Protein AF-A0A5M1DQB3-F1 (afdb_monomer)

Solvent-accessible surface area (backbone atoms only — not comparable to full-atom values): 9815 Å² total; per-residue (Å²): 104,71,68,53,46,26,62,77,70,74,43,54,64,56,58,51,11,58,75,68,77,44,53,49,69,62,54,69,62,46,84,48,80,84,68,47,51,71,69,57,46,54,52,51,51,50,50,51,51,50,51,52,51,50,50,51,53,47,53,51,52,53,50,50,55,55,47,52,75,66,69,59,77,73,70,78,85,78,35,64,77,49,44,59,50,48,52,35,42,49,48,52,51,48,50,30,61,77,70,68,53,48,49,60,60,47,20,55,69,65,71,42,96,61,31,64,68,51,51,31,28,75,67,74,71,41,81,80,50,70,71,54,51,54,47,52,24,65,68,71,56,36,32,61,64,19,54,74,71,67,54,84,51,59,50,73,86,76,72,76,90,79,86,90,78,135

Secondary structure (DSSP, 8-state):
-HHHHHHHTT--HHHHHHHTT--HHHHHT-SSTTSS-HHHHHHHHHHHHHHHHHHHHHHHHHHHHHHHHTT-SS-TTTSHHHHHHHHHHHHHHHHHHHTT--HHHHHHHTT-S-SHHHHHHHTTSSPPPHHHHHHHHHHHTB-HHHHHH--S-SB------SS---

Organism: Campylobacter upsaliensis (NCBI:txid28080)

Sequence (166 aa):
MFKEVCNTLGMSRAELAEKLGLSKTTVDSWSDNSRISKTAKVALELMLENHKLRSIIKNFQDGFASLNSYNLGENMMNNVYSKDHNDLINRINHIFNELKLSEITCARAMGESNYAKINQILNFKMYPDFDFLEKFALTFKINHHWLLTGEGSPFANNFIKSNFNS

Nearest PDB structures (foldseek):
  6hu8-assembly1_A  TM=8.321E-01  e=4.319E-01  Streptococcus vestibularis F0396
  5fd4-assembly2_B  TM=7.545E-01  e=4.099E-01  Streptococcus suis 05ZYH33
  5jub-assembly1_B  TM=8.200E-01  e=7.293E-01  Streptococcus thermophilus LMD-9
  6hua-assembly1_A  TM=7.796E-01  e=5.914E-01  Streptococcus vestibularis F0396
  6qer-assembly4_D  TM=8.098E-01  e=1.052E+00  Streptococcus thermophilus LMD-9

Mean predicted aligned error: 16.08 Å

pLDDT: mean 84.45, std 15.64, range [40.12, 96.88]

Radius of gyration: 30.62 Å; Cα contact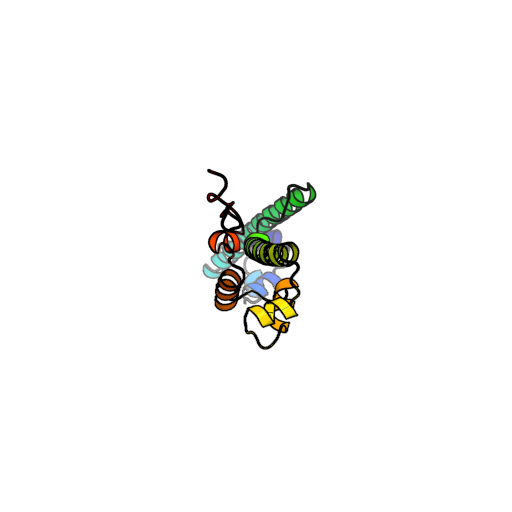s (8 Å, |Δi|>4): 110; chains: 1; bounding box: 80×36×78 Å

Structure (mmCIF, N/CA/C/O backbone):
data_AF-A0A5M1DQB3-F1
#
_entry.id   AF-A0A5M1DQB3-F1
#
loop_
_atom_site.group_PDB
_atom_site.id
_atom_site.type_symbol
_atom_site.label_atom_id
_atom_site.label_alt_id
_atom_site.label_comp_id
_atom_site.label_asym_id
_atom_site.label_entity_id
_atom_site.label_seq_id
_atom_site.pdbx_PDB_ins_code
_atom_site.Cartn_x
_atom_site.Cartn_y
_atom_site.Cartn_z
_atom_site.occupancy
_atom_site.B_iso_or_equiv
_atom_site.auth_seq_id
_atom_site.auth_comp_id
_atom_site.auth_asym_id
_atom_site.auth_atom_id
_atom_site.pdbx_PDB_model_num
ATOM 1 N N . MET A 1 1 ? 15.026 5.427 -35.998 1.00 87.56 1 MET A N 1
ATOM 2 C CA . MET A 1 1 ? 14.742 4.505 -34.884 1.00 87.56 1 MET A CA 1
ATOM 3 C C . MET A 1 1 ? 15.800 4.556 -33.783 1.00 87.56 1 MET A C 1
ATOM 5 O O . MET A 1 1 ? 15.517 5.147 -32.760 1.00 87.56 1 MET A O 1
ATOM 9 N N . PHE A 1 2 ? 17.036 4.061 -33.952 1.00 91.44 2 PHE A N 1
ATOM 10 C CA . PHE A 1 2 ? 18.017 4.130 -32.844 1.00 91.44 2 PHE A CA 1
ATOM 11 C C . PHE A 1 2 ? 18.358 5.579 -32.425 1.00 91.44 2 PHE A C 1
ATOM 13 O O . PHE A 1 2 ? 18.449 5.872 -31.241 1.00 91.44 2 PHE A O 1
ATOM 20 N N . LYS A 1 3 ? 18.469 6.508 -33.394 1.00 92.75 3 LYS A N 1
ATOM 21 C CA . LYS A 1 3 ? 18.657 7.949 -33.124 1.00 92.75 3 LYS A CA 1
ATOM 22 C C . LYS A 1 3 ? 17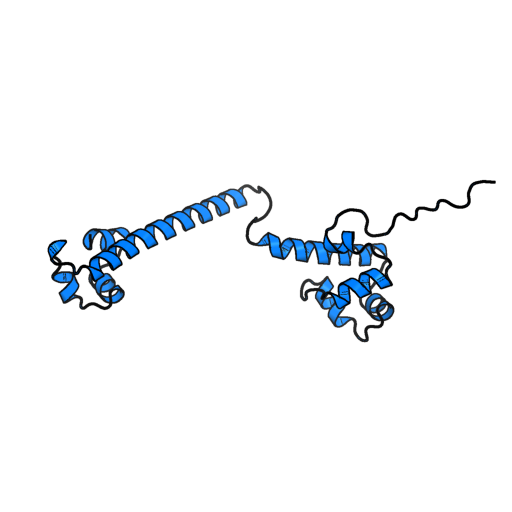.500 8.542 -32.320 1.00 92.75 3 LYS A C 1
ATOM 24 O O . LYS A 1 3 ? 17.719 9.368 -31.450 1.00 92.75 3 LYS A O 1
ATOM 29 N N . GLU A 1 4 ? 16.282 8.112 -32.633 1.00 94.50 4 GLU A N 1
ATOM 30 C CA . GLU A 1 4 ? 15.068 8.5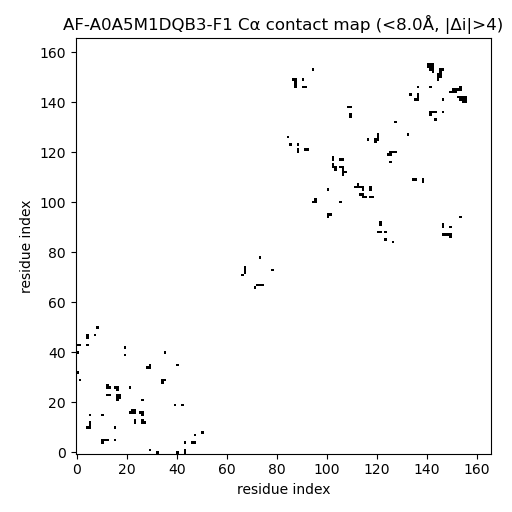46 -31.945 1.00 94.50 4 GLU A CA 1
ATOM 31 C C . GLU A 1 4 ? 15.076 8.053 -30.499 1.00 94.50 4 GLU A C 1
ATOM 33 O O . GLU A 1 4 ? 14.923 8.862 -29.601 1.00 94.50 4 GLU A O 1
ATOM 38 N N . VAL A 1 5 ? 15.404 6.778 -30.264 1.00 95.88 5 VAL A N 1
ATOM 39 C CA . VAL A 1 5 ? 15.573 6.217 -28.912 1.00 95.88 5 VAL A CA 1
ATOM 40 C C . VAL A 1 5 ? 16.630 6.984 -28.114 1.00 95.88 5 VAL A C 1
ATOM 42 O O . VAL A 1 5 ? 16.353 7.403 -26.993 1.00 95.88 5 VAL A O 1
ATOM 45 N N . CYS A 1 6 ? 17.813 7.225 -28.694 1.00 94.69 6 CYS A N 1
ATOM 46 C CA . CYS A 1 6 ? 18.864 8.019 -28.049 1.00 94.69 6 CYS A CA 1
ATOM 47 C C . CYS A 1 6 ? 18.377 9.425 -27.673 1.00 94.69 6 CYS A C 1
ATOM 49 O O . CYS A 1 6 ? 18.585 9.862 -26.545 1.00 94.69 6 CYS A O 1
ATOM 51 N N . ASN A 1 7 ? 17.695 10.113 -28.592 1.00 95.94 7 ASN A N 1
ATOM 52 C CA . ASN A 1 7 ? 17.195 11.466 -28.360 1.00 95.94 7 ASN A CA 1
ATOM 53 C C . ASN A 1 7 ? 16.075 11.494 -27.310 1.00 95.94 7 ASN A C 1
ATOM 55 O O . ASN A 1 7 ? 16.115 12.315 -26.400 1.00 95.94 7 ASN A O 1
ATOM 59 N N . THR A 1 8 ? 15.092 10.596 -27.415 1.00 95.69 8 THR A N 1
ATOM 60 C CA . THR A 1 8 ? 13.935 10.523 -26.511 1.00 95.69 8 THR A CA 1
ATOM 61 C C . THR A 1 8 ? 14.349 10.172 -25.090 1.00 95.69 8 THR A C 1
ATOM 63 O O . THR A 1 8 ? 13.802 10.731 -24.147 1.00 95.69 8 THR A O 1
ATOM 66 N N . LEU A 1 9 ? 15.311 9.263 -24.929 1.00 95.25 9 LEU A N 1
ATOM 67 C CA . LEU A 1 9 ? 15.778 8.831 -23.614 1.00 95.25 9 LEU A CA 1
ATOM 68 C C . LEU A 1 9 ? 16.965 9.649 -23.087 1.00 95.25 9 LEU A C 1
ATOM 70 O O . LEU A 1 9 ? 17.452 9.356 -21.998 1.00 95.25 9 LEU A O 1
ATOM 74 N N . GLY A 1 10 ? 17.457 10.630 -23.853 1.00 95.50 10 GLY A N 1
ATOM 75 C CA . GLY A 1 10 ? 18.608 11.452 -23.475 1.00 95.50 10 GLY A CA 1
ATOM 76 C C . GLY A 1 10 ? 19.900 10.655 -23.277 1.00 95.50 10 GLY A C 1
ATOM 77 O O . GLY A 1 10 ? 20.685 10.992 -22.397 1.00 95.50 10 GLY A O 1
ATOM 78 N N . MET A 1 11 ? 20.111 9.592 -24.061 1.00 95.25 11 MET A N 1
ATOM 79 C CA . MET A 1 11 ? 21.258 8.689 -23.918 1.00 95.25 11 MET A CA 1
ATOM 80 C C . MET A 1 11 ? 22.170 8.685 -25.143 1.00 95.25 11 MET A C 1
ATOM 82 O O . MET A 1 11 ? 21.743 8.842 -26.290 1.00 95.25 11 MET A O 1
ATOM 86 N N . SER A 1 12 ? 23.446 8.427 -24.901 1.00 95.69 12 SER A N 1
ATOM 87 C CA . SER A 1 12 ? 24.458 8.200 -25.921 1.00 95.69 12 SER A CA 1
ATOM 88 C C . SER A 1 12 ? 24.314 6.824 -26.584 1.00 95.69 12 SER A C 1
ATOM 90 O O . SER A 1 12 ? 23.650 5.908 -26.096 1.00 95.69 12 SER A O 1
ATOM 92 N N . ARG A 1 13 ? 25.004 6.637 -27.714 1.00 92.81 13 ARG A N 1
ATOM 93 C CA . ARG A 1 13 ? 25.069 5.333 -28.397 1.00 92.81 13 ARG A CA 1
ATOM 94 C C . ARG A 1 13 ? 25.796 4.263 -27.584 1.00 92.81 13 ARG A C 1
ATOM 96 O O . ARG A 1 13 ? 25.502 3.086 -27.751 1.00 92.81 13 ARG A O 1
ATOM 103 N N . ALA A 1 14 ? 26.750 4.667 -26.744 1.00 95.50 14 ALA A N 1
ATOM 104 C CA . ALA A 1 14 ? 27.479 3.744 -25.881 1.00 95.50 14 ALA A CA 1
ATOM 105 C C . ALA A 1 14 ? 26.550 3.174 -24.800 1.00 95.50 14 ALA A C 1
ATOM 107 O O . ALA A 1 14 ? 26.483 1.960 -24.641 1.00 95.50 14 ALA A O 1
ATOM 108 N N . GLU A 1 15 ? 25.756 4.033 -24.158 1.00 96.56 15 GLU A N 1
ATOM 109 C CA . GLU A 1 15 ? 24.748 3.623 -23.172 1.00 96.56 15 GLU A CA 1
ATOM 110 C C . GLU A 1 15 ? 23.642 2.773 -23.805 1.00 96.56 15 GLU A C 1
ATOM 112 O O . GLU A 1 15 ? 23.177 1.805 -23.206 1.00 96.56 15 GLU A O 1
ATOM 117 N N . LEU A 1 16 ? 23.239 3.091 -25.041 1.00 96.00 16 LEU A N 1
ATOM 118 C CA . LEU A 1 16 ? 22.294 2.258 -25.780 1.00 96.00 16 LEU A CA 1
ATOM 119 C C . LEU A 1 16 ? 22.865 0.858 -26.054 1.00 96.00 16 LEU A C 1
ATOM 121 O O . LEU A 1 16 ? 22.155 -0.133 -25.899 1.00 96.00 16 LEU A O 1
ATOM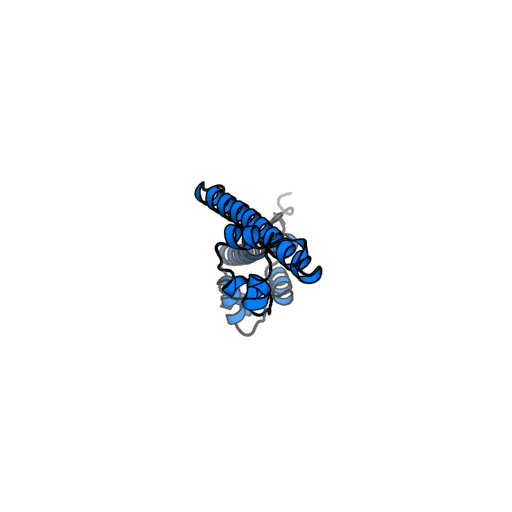 125 N N . ALA A 1 17 ? 24.138 0.770 -26.450 1.00 95.62 17 ALA A N 1
ATOM 126 C CA . ALA A 1 17 ? 24.810 -0.504 -26.691 1.00 95.62 17 ALA A CA 1
ATOM 127 C C . ALA A 1 17 ? 24.873 -1.349 -25.413 1.00 95.62 17 ALA A C 1
ATOM 129 O O . ALA A 1 17 ? 24.489 -2.516 -25.436 1.00 95.62 17 ALA A O 1
ATOM 130 N N . GLU A 1 18 ? 25.255 -0.734 -24.292 1.00 96.25 18 GLU A N 1
ATOM 131 C CA . GLU A 1 18 ? 25.284 -1.374 -22.977 1.00 96.25 18 GLU A CA 1
ATOM 132 C C . GLU A 1 18 ? 23.903 -1.917 -22.579 1.00 96.25 18 GLU A C 1
ATOM 134 O O . GLU A 1 18 ? 23.775 -3.093 -22.244 1.00 96.25 18 GLU A O 1
ATOM 139 N N . LYS A 1 19 ? 22.842 -1.108 -22.713 1.00 94.44 19 LYS A N 1
ATOM 140 C CA . LYS A 1 19 ? 21.462 -1.521 -22.395 1.00 94.44 19 LYS A CA 1
ATOM 141 C C . LYS A 1 19 ? 20.947 -2.667 -23.260 1.00 94.44 19 LYS A C 1
ATOM 143 O O . LYS A 1 19 ? 20.100 -3.432 -22.808 1.00 94.44 19 LYS A O 1
ATOM 148 N N . LEU A 1 20 ? 21.420 -2.766 -24.498 1.00 94.50 20 LEU A N 1
ATOM 149 C CA . LEU A 1 20 ? 21.050 -3.840 -25.418 1.00 94.50 20 LEU A CA 1
ATOM 150 C C . LEU A 1 20 ? 21.967 -5.067 -25.305 1.00 94.50 20 LEU A C 1
ATOM 152 O O . LEU A 1 20 ? 21.722 -6.055 -25.996 1.00 94.50 20 LEU A O 1
ATOM 156 N N . GLY A 1 21 ? 23.016 -5.022 -24.475 1.00 94.75 21 GLY A N 1
ATOM 157 C CA . GLY A 1 21 ? 24.020 -6.085 -24.393 1.00 94.75 21 GLY A CA 1
ATOM 158 C C . GLY A 1 21 ? 24.832 -6.241 -25.684 1.00 94.75 21 GLY A C 1
ATOM 159 O O . GLY A 1 21 ? 25.265 -7.341 -26.020 1.00 94.75 21 GLY A O 1
ATOM 160 N N . LEU A 1 22 ? 25.002 -5.155 -26.441 1.00 94.06 22 LEU A N 1
ATOM 161 C CA . LEU A 1 22 ? 25.712 -5.119 -27.718 1.00 94.06 22 LEU A CA 1
ATOM 162 C C . LEU A 1 22 ? 27.026 -4.347 -27.590 1.00 94.06 22 LEU A C 1
ATOM 164 O O . LEU A 1 22 ? 27.195 -3.489 -26.727 1.00 94.06 22 LEU A O 1
ATOM 168 N N . SER A 1 23 ? 27.961 -4.596 -28.508 1.00 95.00 23 SER A N 1
ATOM 169 C CA . SER A 1 23 ? 29.160 -3.763 -28.601 1.00 95.00 23 SER A CA 1
ATOM 170 C C . SER A 1 23 ? 28.822 -2.386 -29.176 1.00 95.00 23 SER A C 1
ATOM 172 O O . SER A 1 23 ? 27.990 -2.258 -30.080 1.00 95.00 23 SER A O 1
ATOM 174 N N . LYS A 1 24 ? 29.529 -1.345 -28.717 1.00 92.69 24 LYS A N 1
ATOM 175 C CA . LYS A 1 24 ? 29.399 0.017 -29.263 1.00 92.69 24 LYS A CA 1
ATOM 176 C C . LYS A 1 24 ? 29.581 0.041 -30.786 1.00 92.69 24 LYS A C 1
ATOM 178 O O . LYS A 1 24 ? 28.813 0.696 -31.480 1.00 92.69 24 LYS A O 1
ATOM 183 N N . THR A 1 25 ? 30.527 -0.739 -31.308 1.00 93.62 25 THR A N 1
ATOM 184 C CA . THR A 1 25 ? 30.775 -0.884 -32.751 1.00 93.62 25 THR A CA 1
ATOM 185 C C . THR A 1 25 ? 29.555 -1.414 -33.506 1.00 93.62 25 THR A C 1
ATOM 187 O O . THR A 1 25 ? 29.274 -0.959 -34.613 1.00 93.62 25 THR A O 1
ATOM 190 N N . THR A 1 26 ? 28.794 -2.338 -32.907 1.00 93.44 26 THR A N 1
ATOM 191 C CA . THR A 1 26 ? 27.555 -2.862 -33.504 1.00 93.44 26 THR A CA 1
ATOM 192 C C . THR A 1 26 ? 26.521 -1.752 -33.657 1.00 93.44 26 THR A C 1
ATOM 194 O O . THR A 1 26 ? 25.964 -1.584 -34.739 1.00 93.44 26 THR A O 1
ATOM 197 N N . VAL A 1 27 ? 26.311 -0.947 -32.614 1.00 92.94 27 VAL A N 1
ATOM 198 C CA . VAL A 1 27 ? 25.379 0.191 -32.659 1.00 92.94 27 VAL A CA 1
ATOM 199 C C . VAL A 1 27 ? 25.876 1.287 -33.607 1.00 92.94 27 VAL A C 1
ATOM 201 O O . VAL A 1 27 ? 25.084 1.862 -34.351 1.00 92.94 27 VAL A O 1
ATOM 204 N N . ASP A 1 28 ? 27.184 1.549 -33.651 1.00 92.00 28 ASP A N 1
ATOM 205 C CA . ASP A 1 28 ? 27.778 2.529 -34.568 1.00 92.00 28 ASP A CA 1
ATOM 206 C C . ASP A 1 28 ? 27.634 2.122 -36.045 1.00 92.00 28 ASP A C 1
ATOM 208 O O . ASP A 1 28 ? 27.540 2.992 -36.911 1.00 92.00 28 ASP A O 1
ATOM 212 N N . SER A 1 29 ? 27.536 0.819 -36.334 1.00 92.25 29 SER A N 1
ATOM 213 C CA . SER A 1 29 ? 27.296 0.300 -37.687 1.00 92.25 29 SER A CA 1
ATOM 214 C C . SER A 1 29 ? 25.865 0.519 -38.205 1.00 92.25 29 SER A C 1
ATOM 216 O O . SER A 1 29 ? 25.597 0.322 -39.395 1.00 92.25 29 SER A O 1
ATOM 218 N N . TRP A 1 30 ? 24.929 0.943 -37.347 1.00 94.06 30 TRP A N 1
ATOM 219 C CA . TRP A 1 30 ? 23.544 1.222 -37.727 1.00 94.06 30 TRP A CA 1
ATOM 220 C C . TRP A 1 30 ? 23.428 2.576 -38.437 1.00 94.06 30 TRP A C 1
ATOM 222 O O . TRP A 1 30 ? 22.979 3.570 -37.873 1.00 94.06 30 TRP A O 1
ATOM 232 N N . SER A 1 31 ? 23.822 2.631 -39.710 1.00 83.75 31 SER A N 1
ATOM 233 C CA . SER A 1 31 ? 23.623 3.819 -40.556 1.00 83.75 31 SER A CA 1
ATOM 234 C C . SER A 1 31 ? 22.147 4.107 -40.834 1.00 83.75 31 SER A C 1
ATOM 236 O O . SER A 1 31 ? 21.740 5.266 -40.931 1.00 83.75 31 SER A O 1
ATOM 238 N N . ASP A 1 32 ? 21.345 3.050 -40.938 1.00 85.75 32 ASP A N 1
ATOM 239 C CA . ASP A 1 32 ? 19.941 3.075 -41.328 1.00 85.75 32 ASP A CA 1
ATOM 240 C C . ASP A 1 32 ? 19.178 1.904 -40.685 1.00 85.75 32 ASP A C 1
ATOM 242 O O . ASP A 1 32 ? 19.763 0.970 -40.130 1.00 85.75 32 ASP A O 1
ATOM 246 N N . ASN A 1 33 ? 17.846 1.947 -40.762 1.00 84.94 33 ASN A N 1
ATOM 247 C CA . ASN A 1 33 ? 16.993 0.953 -40.116 1.00 84.94 33 ASN A CA 1
ATOM 248 C C . ASN A 1 33 ? 17.122 -0.462 -40.721 1.00 84.94 33 ASN A C 1
ATOM 250 O O . ASN A 1 33 ? 16.684 -1.413 -40.080 1.00 84.94 33 ASN A O 1
ATOM 254 N N . SER A 1 34 ? 17.667 -0.652 -41.927 1.00 88.56 34 SER A N 1
ATOM 255 C CA . SER A 1 34 ? 17.831 -1.988 -42.528 1.00 88.56 34 SER A CA 1
ATOM 256 C C . SER A 1 34 ? 18.965 -2.782 -41.874 1.00 88.56 34 SER A C 1
ATOM 258 O O . SER A 1 34 ? 18.882 -4.004 -41.781 1.00 88.56 34 SER A O 1
ATOM 260 N N . ARG A 1 35 ? 19.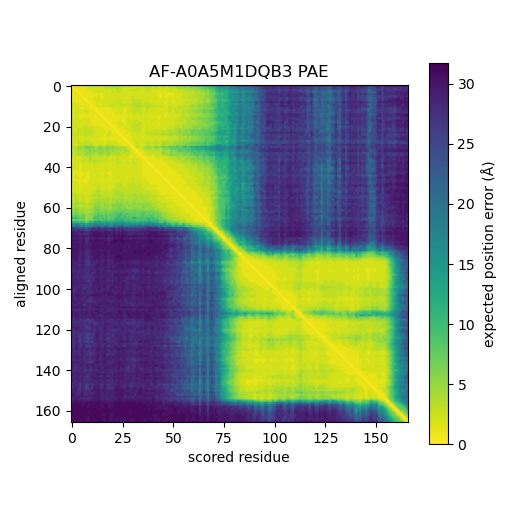970 -2.083 -41.330 1.00 90.56 35 ARG A N 1
ATOM 261 C CA . ARG A 1 35 ? 21.123 -2.674 -40.628 1.00 90.56 35 ARG A CA 1
ATOM 262 C C . ARG A 1 35 ? 20.848 -3.064 -39.178 1.00 90.56 35 ARG A C 1
ATOM 264 O O . ARG A 1 35 ? 21.679 -3.712 -38.548 1.00 90.56 35 ARG A O 1
ATOM 271 N N . ILE A 1 36 ? 19.694 -2.676 -38.644 1.00 93.31 36 ILE A N 1
ATOM 272 C CA . ILE A 1 36 ? 19.268 -3.045 -37.294 1.00 93.31 36 ILE A CA 1
ATOM 273 C C . ILE A 1 36 ? 18.621 -4.432 -37.360 1.00 93.31 36 ILE A C 1
ATOM 275 O O . ILE A 1 36 ? 17.679 -4.645 -38.131 1.00 93.31 36 ILE A O 1
ATOM 279 N N . SER A 1 37 ? 19.100 -5.374 -36.543 1.00 92.56 37 SER A N 1
ATOM 280 C CA . SER A 1 37 ? 18.512 -6.716 -36.467 1.00 92.56 37 SER A CA 1
ATOM 281 C C . SER A 1 37 ? 17.049 -6.651 -36.018 1.00 92.56 37 SER A C 1
ATOM 283 O O . SER A 1 37 ? 16.654 -5.748 -35.283 1.00 92.56 37 SER A O 1
ATOM 285 N N . LYS A 1 38 ? 16.225 -7.622 -36.431 1.00 93.38 38 LYS A N 1
ATOM 286 C CA . LYS A 1 38 ? 14.799 -7.658 -36.055 1.00 93.38 38 LYS A CA 1
ATOM 287 C C . LYS A 1 38 ? 14.603 -7.628 -34.534 1.00 93.38 38 LYS A C 1
ATOM 289 O O . LYS A 1 38 ? 13.777 -6.868 -34.048 1.00 93.38 38 LYS A O 1
ATOM 294 N N . THR A 1 39 ? 15.411 -8.380 -33.790 1.00 93.25 39 THR A N 1
ATOM 295 C CA . THR A 1 39 ? 15.366 -8.402 -32.320 1.00 93.25 39 THR A CA 1
ATOM 296 C C . THR A 1 39 ? 15.734 -7.051 -31.714 1.00 93.25 39 THR A C 1
ATOM 298 O O . THR A 1 39 ? 15.035 -6.567 -30.828 1.00 93.25 39 THR A O 1
ATOM 301 N N . ALA A 1 40 ? 16.788 -6.400 -32.222 1.00 94.56 40 ALA A N 1
ATOM 302 C CA . ALA A 1 40 ? 17.153 -5.062 -31.767 1.00 94.56 40 ALA A CA 1
ATOM 303 C C . ALA A 1 40 ? 16.063 -4.037 -32.106 1.00 94.56 40 ALA A C 1
ATOM 305 O O . ALA A 1 40 ? 15.845 -3.115 -31.328 1.00 94.56 40 ALA A O 1
ATOM 306 N N . LYS A 1 41 ? 15.331 -4.210 -33.218 1.00 95.06 41 LYS A N 1
ATOM 307 C CA . LYS A 1 41 ? 14.197 -3.337 -33.536 1.00 95.06 41 LYS A CA 1
ATOM 308 C C . LYS A 1 41 ? 13.095 -3.414 -32.489 1.00 95.06 41 LYS A C 1
ATOM 310 O O . LYS A 1 41 ? 12.730 -2.384 -31.937 1.00 95.06 41 LYS A O 1
ATOM 315 N N . VAL A 1 42 ? 12.660 -4.628 -32.161 1.00 96.31 42 VAL A N 1
ATOM 316 C CA . VAL A 1 42 ? 11.638 -4.859 -31.131 1.00 96.31 42 VAL A CA 1
ATOM 317 C C . VAL A 1 42 ? 12.084 -4.288 -29.783 1.00 96.31 42 VAL A C 1
ATOM 319 O O . VAL A 1 42 ? 11.313 -3.613 -29.111 1.00 96.31 42 VAL A O 1
ATOM 322 N N . ALA A 1 43 ? 13.347 -4.490 -29.396 1.00 96.38 43 ALA A N 1
ATOM 323 C CA . ALA A 1 43 ? 13.871 -3.941 -28.147 1.00 96.38 43 ALA A CA 1
ATOM 324 C C . ALA A 1 43 ? 13.840 -2.400 -28.117 1.00 96.38 43 ALA A C 1
ATOM 326 O O . ALA A 1 43 ? 13.444 -1.808 -27.117 1.00 96.38 43 ALA A O 1
ATOM 327 N N . LEU A 1 44 ? 14.225 -1.745 -29.215 1.00 96.38 44 LEU A N 1
ATOM 328 C CA . LEU A 1 44 ? 14.192 -0.285 -29.343 1.00 96.38 44 LEU A CA 1
ATOM 329 C C . LEU A 1 44 ? 12.754 0.267 -29.338 1.00 96.38 44 LEU A C 1
ATOM 331 O O . LEU A 1 44 ? 12.504 1.303 -28.725 1.00 96.38 44 LEU A O 1
ATOM 335 N N . GLU A 1 45 ? 11.808 -0.424 -29.977 1.00 96.62 45 GLU A N 1
ATOM 336 C CA . GLU A 1 45 ? 10.378 -0.084 -29.933 1.00 96.62 45 GLU A CA 1
ATOM 337 C C . GLU A 1 45 ? 9.827 -0.193 -28.505 1.00 96.62 45 GLU A C 1
ATOM 339 O O . GLU A 1 45 ? 9.223 0.756 -28.003 1.00 96.62 45 GLU A O 1
ATOM 344 N N . LEU A 1 46 ? 10.136 -1.287 -27.801 1.00 96.88 46 LEU A N 1
ATOM 345 C CA . LEU A 1 46 ? 9.761 -1.477 -26.397 1.00 96.88 46 LEU A CA 1
ATOM 346 C C . LEU A 1 46 ? 10.360 -0.404 -25.483 1.00 96.88 46 LEU A C 1
ATOM 348 O O . LEU A 1 46 ? 9.704 0.030 -24.540 1.00 96.88 46 LEU A O 1
ATOM 352 N N . MET A 1 47 ? 11.586 0.058 -25.744 1.00 96.25 47 MET A N 1
ATOM 353 C CA . MET A 1 47 ? 12.195 1.156 -24.985 1.00 96.25 47 MET A CA 1
ATOM 354 C C . MET A 1 47 ? 11.414 2.470 -25.144 1.00 96.25 47 MET A C 1
ATOM 356 O O . MET A 1 47 ? 11.185 3.165 -24.151 1.00 96.25 47 MET A O 1
ATOM 360 N N . LEU A 1 48 ? 10.977 2.798 -26.365 1.00 96.75 48 LEU A N 1
ATOM 361 C CA . LEU A 1 48 ? 10.152 3.983 -26.631 1.00 96.75 48 LEU A CA 1
ATOM 362 C C . LEU A 1 48 ? 8.769 3.864 -25.981 1.00 96.75 48 LEU A C 1
ATOM 364 O O . LEU A 1 48 ? 8.304 4.806 -25.335 1.00 96.75 48 LEU A O 1
ATOM 368 N N . GLU A 1 49 ? 8.125 2.703 -26.106 1.00 96.50 49 GLU A N 1
ATOM 369 C CA . GLU A 1 49 ? 6.821 2.448 -25.494 1.00 96.50 49 GLU A CA 1
ATOM 370 C C . GLU A 1 49 ? 6.899 2.501 -23.964 1.00 96.50 49 GLU A C 1
ATOM 372 O O . GLU A 1 49 ? 6.088 3.173 -23.327 1.00 96.50 49 GLU A O 1
ATOM 377 N N . ASN A 1 50 ? 7.925 1.892 -23.363 1.00 96.75 50 ASN A N 1
ATOM 378 C CA . ASN A 1 50 ? 8.140 1.935 -21.919 1.00 96.75 50 ASN A CA 1
ATOM 379 C C . ASN A 1 50 ? 8.331 3.373 -21.420 1.00 96.75 50 ASN A C 1
ATOM 381 O O . ASN A 1 50 ? 7.752 3.756 -20.405 1.00 96.75 50 ASN A O 1
ATOM 385 N N . HIS A 1 51 ? 9.093 4.192 -22.149 1.00 95.69 51 HIS A N 1
ATOM 386 C CA . HIS A 1 51 ? 9.260 5.604 -21.818 1.00 95.69 51 HIS A CA 1
ATOM 387 C C . HIS A 1 51 ? 7.941 6.377 -21.894 1.00 95.69 51 HIS A C 1
ATOM 389 O O . HIS A 1 51 ? 7.615 7.134 -20.977 1.00 95.69 51 HIS A O 1
ATOM 395 N N . LYS A 1 52 ? 7.140 6.147 -22.940 1.00 95.44 52 LYS A N 1
ATOM 396 C CA . LYS A 1 52 ? 5.803 6.740 -23.070 1.00 95.44 52 LYS A CA 1
ATOM 397 C C . LYS A 1 52 ? 4.897 6.336 -21.903 1.00 95.44 52 LYS A C 1
ATOM 399 O O . LYS A 1 52 ? 4.265 7.202 -21.303 1.00 95.44 52 LYS A O 1
ATOM 404 N N . LEU A 1 53 ? 4.873 5.054 -21.541 1.00 95.75 53 LEU A N 1
ATOM 405 C CA . LEU A 1 53 ? 4.093 4.549 -20.407 1.00 95.75 53 LEU A CA 1
ATOM 406 C C . LEU A 1 53 ? 4.539 5.187 -19.085 1.00 95.75 53 LEU A C 1
ATOM 408 O O . LEU A 1 53 ? 3.700 5.641 -18.309 1.00 95.75 53 LEU A O 1
ATOM 412 N N . ARG A 1 54 ? 5.851 5.305 -18.849 1.00 92.62 54 ARG A N 1
ATOM 413 C CA . ARG A 1 54 ? 6.397 5.992 -17.667 1.00 92.62 54 ARG A CA 1
ATOM 414 C C . ARG A 1 54 ? 6.010 7.466 -17.619 1.00 92.62 54 ARG A C 1
ATOM 416 O O . ARG A 1 54 ? 5.674 7.959 -16.547 1.00 92.62 54 ARG A O 1
ATOM 423 N N . SER A 1 55 ? 6.019 8.157 -18.757 1.00 93.06 55 SER A N 1
ATOM 424 C CA . SER A 1 55 ? 5.571 9.550 -18.833 1.00 93.06 55 SER A CA 1
ATOM 425 C C . SER A 1 55 ? 4.084 9.688 -18.509 1.00 93.06 55 SER A C 1
ATOM 427 O O . SER A 1 55 ? 3.721 10.605 -17.783 1.00 93.06 55 SER A O 1
ATOM 429 N N . ILE A 1 56 ? 3.234 8.772 -18.984 1.00 93.12 56 ILE A N 1
ATOM 430 C CA . ILE A 1 56 ? 1.802 8.763 -18.649 1.00 93.12 56 ILE A CA 1
ATOM 431 C C . ILE A 1 56 ? 1.607 8.565 -17.142 1.00 93.12 56 ILE A C 1
ATOM 433 O O . ILE A 1 56 ? 0.881 9.336 -16.521 1.00 93.12 56 ILE A O 1
ATOM 437 N N . ILE A 1 57 ? 2.290 7.583 -16.543 1.00 90.25 57 ILE A N 1
ATOM 438 C CA . ILE A 1 57 ? 2.231 7.333 -15.093 1.00 90.25 57 ILE A CA 1
ATOM 439 C C . ILE A 1 57 ? 2.664 8.575 -14.314 1.00 90.25 57 ILE A C 1
ATOM 441 O O . ILE A 1 57 ? 1.971 8.973 -13.381 1.00 90.25 57 ILE A O 1
ATOM 445 N N . LYS A 1 58 ? 3.767 9.212 -14.716 1.00 88.50 58 LYS A N 1
ATOM 446 C CA . LYS A 1 58 ? 4.243 10.441 -14.081 1.00 88.50 58 LYS A CA 1
ATOM 447 C C . LYS A 1 58 ? 3.212 11.566 -14.186 1.00 88.50 58 LYS A C 1
ATOM 449 O O . LYS A 1 58 ? 2.904 12.184 -13.179 1.00 88.50 58 LYS A O 1
ATOM 454 N N . ASN A 1 59 ? 2.619 11.780 -15.360 1.00 91.12 59 ASN A N 1
ATOM 455 C CA . ASN A 1 59 ? 1.583 12.800 -15.539 1.00 91.12 59 ASN A CA 1
ATOM 456 C C . ASN A 1 59 ? 0.370 12.549 -14.629 1.00 91.12 59 ASN A C 1
ATOM 458 O O . ASN A 1 59 ? -0.177 13.493 -14.066 1.00 91.12 59 ASN A O 1
ATOM 462 N N . PHE A 1 60 ? -0.036 11.286 -14.454 1.00 89.38 60 PHE A N 1
ATOM 463 C CA . PHE A 1 60 ? -1.074 10.934 -13.485 1.00 89.38 60 PHE A CA 1
ATOM 464 C C . PHE A 1 60 ? -0.637 11.242 -12.052 1.00 89.38 60 PHE A C 1
ATOM 466 O O . PHE A 1 60 ? -1.390 11.880 -11.325 1.00 89.38 60 PHE A O 1
ATOM 473 N N . GLN A 1 61 ? 0.566 10.827 -11.648 1.00 80.62 61 GLN A N 1
ATOM 474 C CA . GLN A 1 61 ? 1.108 11.098 -10.311 1.00 80.62 61 GLN A CA 1
ATOM 475 C C . GLN A 1 61 ? 1.180 12.599 -10.014 1.00 80.62 61 GLN A C 1
ATOM 477 O O . GLN A 1 61 ? 0.728 13.028 -8.955 1.00 80.62 61 GLN A O 1
ATOM 482 N N . ASP A 1 62 ? 1.682 13.392 -10.959 1.00 84.50 62 ASP A N 1
ATOM 483 C CA . ASP A 1 62 ? 1.784 14.847 -10.850 1.00 84.50 62 ASP A CA 1
ATOM 484 C C . ASP A 1 62 ? 0.388 15.492 -10.784 1.00 84.50 62 ASP A C 1
ATOM 486 O O . ASP A 1 62 ? 0.148 16.394 -9.977 1.00 84.50 62 ASP A O 1
ATOM 490 N N . GLY A 1 63 ? -0.567 14.990 -11.575 1.00 82.38 63 GLY A N 1
ATOM 491 C CA . GLY A 1 63 ? -1.974 15.388 -11.511 1.00 82.38 63 GLY A CA 1
ATOM 492 C C . GLY A 1 63 ? -2.602 15.104 -10.145 1.00 82.38 63 GLY A C 1
ATOM 493 O O . GLY A 1 63 ? -3.208 15.994 -9.553 1.00 82.38 63 GLY A O 1
ATOM 494 N N . PHE A 1 64 ? -2.401 13.906 -9.593 1.00 75.25 64 PHE A N 1
ATOM 495 C CA . PHE A 1 64 ? -2.871 13.552 -8.250 1.00 75.25 64 PHE A CA 1
ATOM 496 C C . PHE A 1 64 ? -2.195 14.381 -7.155 1.00 75.25 64 PHE A C 1
ATOM 498 O O . PHE A 1 64 ? -2.873 14.851 -6.247 1.00 75.25 64 PHE A O 1
ATOM 505 N N . ALA A 1 65 ? -0.884 14.613 -7.244 1.00 77.38 65 ALA A N 1
ATOM 506 C CA . ALA A 1 65 ? -0.166 15.474 -6.308 1.00 77.38 65 ALA A CA 1
ATOM 507 C C . ALA A 1 65 ? -0.700 16.914 -6.342 1.00 77.38 65 ALA A C 1
ATOM 509 O O . ALA A 1 65 ? -0.874 17.535 -5.294 1.00 77.38 65 ALA A O 1
ATOM 510 N N . SER A 1 66 ? -1.023 17.413 -7.538 1.00 79.50 66 SER A N 1
ATOM 511 C CA . SER A 1 66 ? -1.656 18.719 -7.716 1.00 79.50 66 SER A CA 1
ATOM 512 C C . SER A 1 66 ? -3.062 18.746 -7.118 1.00 79.50 66 SER A C 1
ATOM 514 O O . SER A 1 66 ? -3.412 19.706 -6.453 1.00 79.50 66 SER A O 1
ATOM 516 N N . LEU A 1 67 ? -3.868 17.693 -7.274 1.00 69.69 67 LEU A N 1
ATOM 517 C CA . LEU A 1 67 ? -5.193 17.619 -6.643 1.00 69.69 67 LEU A CA 1
ATOM 518 C C . LEU A 1 67 ? -5.113 17.555 -5.111 1.00 69.69 67 LEU A C 1
ATOM 520 O O . LEU A 1 67 ? -5.890 18.219 -4.426 1.00 69.69 67 LEU A O 1
ATOM 524 N N . ASN A 1 68 ? -4.143 16.816 -4.572 1.00 63.88 68 ASN A N 1
ATOM 525 C CA . ASN A 1 68 ? -3.901 16.729 -3.133 1.00 63.88 68 ASN A CA 1
ATOM 526 C C . ASN A 1 68 ? -3.518 18.087 -2.522 1.00 63.88 68 ASN A C 1
ATOM 528 O O . ASN A 1 68 ? -3.898 18.373 -1.388 1.00 63.88 68 ASN A O 1
ATOM 532 N N . SER A 1 69 ? -2.789 18.942 -3.251 1.00 68.38 69 SER A N 1
ATOM 533 C CA . SER A 1 69 ? -2.427 20.278 -2.756 1.00 68.38 69 SER A CA 1
ATOM 534 C C . SER A 1 69 ? -3.619 21.242 -2.686 1.00 68.38 69 SER A C 1
ATOM 536 O O . SER A 1 69 ? -3.551 22.233 -1.960 1.00 68.38 69 SER A O 1
ATOM 538 N N . TYR A 1 70 ? -4.736 20.924 -3.351 1.00 59.00 70 TYR A N 1
ATOM 539 C CA . TYR A 1 70 ? -5.990 21.682 -3.280 1.00 59.00 70 TYR A CA 1
ATOM 540 C C . TYR A 1 70 ? -6.918 21.272 -2.120 1.00 59.00 70 TYR A C 1
ATOM 542 O O . TYR A 1 70 ? -8.056 21.734 -2.078 1.00 59.00 70 TYR A O 1
ATOM 550 N N . ASN A 1 71 ? -6.469 20.455 -1.153 1.00 53.44 71 ASN A N 1
ATOM 551 C CA . ASN A 1 71 ? -7.299 19.986 -0.026 1.00 53.44 71 ASN A CA 1
ATOM 552 C C . ASN A 1 71 ? -8.652 19.379 -0.468 1.00 53.44 71 ASN A C 1
ATOM 554 O O . ASN A 1 71 ? -9.639 19.430 0.268 1.00 53.44 71 ASN A O 1
ATOM 558 N N . LEU A 1 72 ? -8.712 18.756 -1.652 1.00 52.12 72 LEU A N 1
ATOM 559 C CA . LEU A 1 72 ? -9.727 17.739 -1.911 1.00 52.12 72 LEU A CA 1
ATOM 560 C C . LEU A 1 72 ? -9.316 16.510 -1.098 1.00 52.12 72 LEU A C 1
ATOM 562 O O . LEU A 1 72 ? -8.350 15.832 -1.431 1.00 52.12 72 LEU A O 1
ATOM 566 N N . GLY A 1 73 ? -9.992 16.337 0.037 1.00 46.97 73 GLY A N 1
ATOM 567 C CA . GLY A 1 73 ? -9.611 15.446 1.125 1.00 46.97 73 GLY A CA 1
ATOM 568 C C . GLY A 1 73 ? -9.140 14.051 0.703 1.00 46.97 73 GLY A C 1
ATOM 569 O O . GLY A 1 73 ? -9.814 13.349 -0.040 1.00 46.97 73 GLY A O 1
ATOM 570 N N . GLU A 1 74 ? -8.009 13.671 1.299 1.00 46.66 74 GLU A N 1
ATOM 571 C CA . GLU A 1 74 ? -7.495 12.310 1.489 1.00 46.66 74 GLU A CA 1
ATOM 572 C C . GLU A 1 74 ? -7.051 11.517 0.239 1.00 46.66 74 GLU A C 1
ATOM 574 O O . GLU A 1 74 ? -7.829 11.096 -0.611 1.00 46.66 74 GLU A O 1
ATOM 579 N N . ASN A 1 75 ? -5.747 11.205 0.209 1.00 47.94 75 ASN A N 1
ATOM 580 C CA . ASN A 1 75 ? -5.075 10.269 -0.701 1.00 47.94 75 ASN A CA 1
ATOM 581 C C . ASN A 1 75 ? -5.859 8.951 -0.933 1.00 47.94 75 ASN A C 1
ATOM 583 O O . ASN A 1 75 ? -5.730 8.006 -0.155 1.00 47.94 75 ASN A O 1
ATOM 587 N N . MET A 1 76 ? -6.593 8.831 -2.044 1.00 50.19 76 MET A N 1
ATOM 588 C CA . MET A 1 76 ? -7.473 7.681 -2.338 1.00 50.19 76 MET A CA 1
ATOM 589 C C . MET A 1 76 ? -6.785 6.323 -2.600 1.00 50.19 76 MET A C 1
ATOM 591 O O . MET A 1 76 ? -7.470 5.308 -2.588 1.00 50.19 76 MET A O 1
ATOM 595 N N . MET A 1 77 ? -5.469 6.243 -2.830 1.00 43.41 77 MET A N 1
ATOM 596 C CA . MET A 1 77 ? -4.815 4.968 -3.215 1.00 43.41 77 MET A CA 1
ATOM 597 C C . MET A 1 77 ? -3.974 4.307 -2.113 1.00 43.41 77 MET A C 1
ATOM 599 O O . MET A 1 77 ? -3.779 3.098 -2.149 1.00 43.41 77 MET A O 1
ATOM 603 N N . ASN A 1 78 ? -3.552 5.060 -1.091 1.00 43.88 78 ASN A N 1
ATOM 604 C CA . ASN A 1 78 ? -2.795 4.513 0.048 1.00 43.88 78 ASN A CA 1
ATOM 605 C C . ASN A 1 78 ? -3.641 4.391 1.328 1.00 43.88 78 ASN A C 1
ATOM 607 O O . ASN A 1 78 ? -3.177 3.823 2.314 1.00 43.88 78 ASN A O 1
ATOM 611 N N . ASN A 1 79 ? -4.880 4.899 1.311 1.00 48.22 79 ASN A N 1
ATOM 612 C CA . ASN A 1 79 ? -5.765 4.903 2.472 1.00 48.22 79 ASN A CA 1
ATOM 613 C C . ASN A 1 79 ? -6.847 3.828 2.475 1.00 48.22 79 ASN A C 1
ATOM 615 O O . ASN A 1 79 ? -7.423 3.668 3.526 1.00 48.22 79 ASN A O 1
ATOM 619 N N . VAL A 1 80 ? -7.159 3.068 1.421 1.00 47.84 80 VAL A N 1
ATOM 620 C CA . VAL A 1 80 ? -8.309 2.133 1.530 1.00 47.84 80 VAL A CA 1
ATOM 621 C C . VAL A 1 80 ? -8.039 1.021 2.559 1.00 47.84 80 VAL A C 1
ATOM 623 O O . VAL A 1 80 ? -8.814 0.847 3.490 1.00 47.84 80 VAL A O 1
ATOM 626 N N . TYR A 1 81 ? -6.873 0.366 2.498 1.00 48.75 81 TYR A N 1
ATOM 627 C CA . TYR A 1 81 ? -6.493 -0.653 3.492 1.00 48.75 81 TYR A CA 1
ATOM 628 C C . TYR A 1 81 ? -6.109 -0.068 4.867 1.00 48.75 81 TYR A C 1
ATOM 630 O O . TYR A 1 81 ? -6.295 -0.715 5.893 1.00 48.75 81 TYR A O 1
ATOM 638 N N . SER A 1 82 ? -5.582 1.162 4.893 1.00 56.25 82 SER A N 1
ATOM 639 C CA . SER A 1 82 ? -5.194 1.884 6.118 1.00 56.25 82 SER A CA 1
ATOM 640 C C . SER A 1 82 ? -6.404 2.490 6.841 1.00 56.25 82 SER A C 1
ATOM 642 O O . SER A 1 82 ? -6.453 2.481 8.064 1.00 56.25 82 SER A O 1
ATOM 644 N N . LYS A 1 83 ? -7.416 2.961 6.108 1.00 64.50 83 LYS A N 1
ATOM 645 C CA . LYS A 1 83 ? -8.636 3.581 6.634 1.00 64.50 83 LYS A CA 1
ATOM 646 C C . LYS A 1 83 ? -9.532 2.550 7.287 1.00 64.50 83 LYS A C 1
ATOM 648 O O . LYS A 1 83 ? -9.897 2.765 8.429 1.00 64.50 83 LYS A O 1
ATOM 653 N N . ASP A 1 84 ? -9.788 1.411 6.648 1.00 70.44 84 ASP A N 1
ATOM 654 C CA . ASP A 1 84 ? -10.604 0.355 7.264 1.00 70.44 84 ASP A CA 1
ATOM 655 C C . ASP A 1 84 ? -9.987 -0.124 8.588 1.00 70.44 84 ASP A C 1
ATOM 657 O O . ASP A 1 84 ? -10.686 -0.324 9.585 1.00 70.44 84 ASP A O 1
ATOM 661 N N . HIS A 1 85 ? -8.655 -0.236 8.621 1.00 73.75 85 HIS A N 1
ATOM 662 C CA . HIS A 1 85 ? -7.911 -0.560 9.830 1.00 73.75 85 HIS A CA 1
ATOM 663 C C . HIS A 1 85 ? -7.971 0.548 10.886 1.00 73.75 85 HIS A C 1
ATOM 665 O O . HIS A 1 85 ? -8.251 0.273 12.056 1.00 73.75 85 HIS A O 1
ATOM 671 N N . ASN A 1 86 ? -7.718 1.794 10.485 1.00 83.38 86 ASN A N 1
ATOM 672 C CA . ASN A 1 86 ? -7.735 2.926 11.398 1.00 83.38 86 ASN A CA 1
ATOM 673 C C . ASN A 1 86 ? -9.136 3.136 11.967 1.00 83.38 86 ASN A C 1
ATOM 675 O O . ASN A 1 86 ? -9.280 3.353 13.164 1.00 83.38 86 ASN A O 1
ATOM 679 N N . ASP A 1 87 ? -10.166 2.999 11.139 1.00 89.25 87 ASP A N 1
ATOM 680 C CA . ASP A 1 87 ? -11.563 3.114 11.524 1.00 89.25 87 ASP A CA 1
ATOM 681 C C . ASP A 1 87 ? -11.957 1.983 12.485 1.00 89.25 87 ASP A C 1
ATOM 683 O O . ASP A 1 87 ? -12.658 2.236 13.465 1.00 89.25 87 ASP A O 1
ATOM 687 N N . LEU A 1 88 ? -11.454 0.757 12.287 1.00 92.06 88 LEU A N 1
ATOM 688 C CA . LEU A 1 88 ? -11.635 -0.345 13.239 1.00 92.06 88 LEU A CA 1
ATOM 689 C C . LEU A 1 88 ? -10.995 -0.038 14.596 1.00 92.06 88 LEU A C 1
ATOM 691 O O . LEU A 1 88 ? -11.659 -0.166 15.626 1.00 92.06 88 LEU A O 1
ATOM 695 N N . ILE A 1 89 ? -9.733 0.397 14.622 1.00 91.00 89 ILE A N 1
ATOM 696 C CA . ILE A 1 89 ? -9.062 0.767 15.877 1.00 91.00 89 ILE A CA 1
ATOM 697 C C . ILE A 1 89 ? -9.755 1.969 16.527 1.00 91.00 89 ILE A C 1
ATOM 699 O O . ILE A 1 89 ? -9.944 1.978 17.741 1.00 91.00 89 ILE A O 1
ATOM 703 N N . ASN A 1 90 ? -10.203 2.954 15.748 1.00 91.25 90 ASN A N 1
ATOM 704 C CA . ASN A 1 90 ? -10.967 4.098 16.241 1.00 91.25 90 ASN A CA 1
ATOM 705 C C . ASN A 1 90 ? -12.281 3.658 16.893 1.00 91.25 90 ASN A C 1
ATOM 707 O O . ASN A 1 90 ? -12.629 4.165 17.958 1.00 91.25 90 ASN A O 1
ATOM 711 N N . ARG A 1 91 ? -12.985 2.677 16.317 1.00 93.56 91 ARG A N 1
ATOM 712 C CA . ARG A 1 91 ? -14.182 2.082 16.929 1.00 93.56 91 ARG A CA 1
ATOM 713 C C . ARG A 1 91 ? -13.853 1.335 18.218 1.00 93.56 91 ARG A C 1
ATOM 715 O O . ARG A 1 91 ? -14.576 1.496 19.195 1.00 93.56 91 ARG A O 1
ATOM 722 N N . ILE A 1 92 ? -12.751 0.587 18.271 1.00 93.62 92 ILE A N 1
ATOM 723 C CA . ILE A 1 92 ? -12.287 -0.045 19.518 1.00 93.62 92 ILE A CA 1
ATOM 724 C C . ILE A 1 92 ? -11.993 1.032 20.577 1.00 93.62 92 ILE A C 1
ATOM 726 O O . ILE A 1 92 ? -12.502 0.945 21.693 1.00 93.62 92 ILE A O 1
ATOM 730 N N . ASN A 1 93 ? -11.252 2.085 20.225 1.00 92.94 93 ASN A N 1
ATOM 731 C CA . ASN A 1 93 ? -10.964 3.221 21.107 1.00 92.94 93 ASN A CA 1
ATOM 732 C C . ASN A 1 93 ? -12.242 3.937 21.576 1.00 92.94 93 ASN A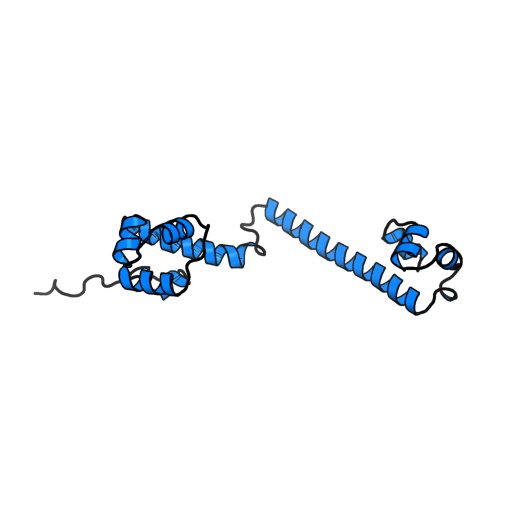 C 1
ATOM 734 O O . ASN A 1 93 ? -12.343 4.322 22.740 1.00 92.94 93 ASN A O 1
ATOM 738 N N . HIS A 1 94 ? -13.244 4.079 20.705 1.00 92.50 94 HIS A N 1
ATOM 739 C CA . HIS A 1 94 ? -14.547 4.629 21.074 1.00 92.50 94 HIS A CA 1
ATOM 740 C C . HIS A 1 94 ? -15.200 3.805 22.190 1.00 92.50 94 HIS A C 1
ATOM 742 O O . HIS A 1 94 ? -15.619 4.373 23.194 1.00 92.50 94 HIS A O 1
ATOM 748 N N . ILE A 1 95 ? -15.191 2.473 22.085 1.00 93.31 95 ILE A N 1
ATOM 749 C CA . ILE A 1 95 ? -15.712 1.597 23.144 1.00 93.31 95 ILE A CA 1
ATOM 750 C C . ILE A 1 95 ? -14.917 1.743 24.448 1.00 93.31 95 ILE A C 1
ATOM 752 O O . ILE A 1 95 ? -15.517 1.778 25.523 1.00 93.31 95 ILE A O 1
ATOM 756 N N . PHE A 1 96 ? -13.587 1.860 24.377 1.00 92.44 96 PHE A N 1
ATOM 757 C CA . PHE A 1 96 ? -12.759 2.106 25.564 1.00 92.44 96 PHE A CA 1
ATOM 758 C C . PHE A 1 96 ? -13.159 3.396 26.282 1.00 92.44 96 PHE A C 1
ATOM 760 O O . PHE A 1 96 ? -13.261 3.404 27.508 1.00 92.44 96 PHE A O 1
ATOM 767 N N . ASN A 1 97 ? -13.441 4.458 25.529 1.00 91.00 97 ASN A N 1
ATOM 768 C CA . ASN A 1 97 ? -13.865 5.738 26.085 1.00 91.00 97 ASN A CA 1
ATOM 769 C C . ASN A 1 97 ? -15.281 5.672 26.681 1.00 91.00 97 ASN A C 1
ATOM 771 O O . ASN A 1 97 ? -15.476 6.099 27.819 1.00 91.00 97 ASN A O 1
ATOM 775 N N . GLU A 1 98 ? -16.245 5.095 25.957 1.00 88.25 98 GLU A N 1
ATOM 776 C CA . GLU A 1 98 ? -17.641 4.950 26.404 1.00 88.25 98 GLU A CA 1
ATOM 777 C C . GLU A 1 98 ? -17.751 4.116 27.688 1.00 88.25 98 GLU A C 1
ATOM 779 O O . GLU A 1 98 ? -18.423 4.497 28.647 1.00 88.25 98 GLU A O 1
ATOM 784 N N . LEU A 1 99 ? -17.037 2.989 27.739 1.00 90.12 99 LEU A N 1
ATOM 785 C CA . LEU A 1 99 ? -17.052 2.071 28.879 1.00 90.12 99 LEU A CA 1
ATOM 786 C C . LEU A 1 99 ? -16.005 2.419 29.952 1.00 90.12 99 LEU A C 1
ATOM 788 O O . LEU A 1 99 ? -15.913 1.717 30.960 1.00 90.12 99 LEU A O 1
ATOM 792 N N . LYS A 1 100 ? -15.221 3.490 29.754 1.00 90.56 100 LYS A N 1
ATOM 793 C CA . LYS A 1 100 ? -14.117 3.927 30.632 1.00 90.56 100 LYS A CA 1
ATOM 794 C C . LYS A 1 100 ? -13.142 2.791 30.973 1.00 90.56 100 LYS A C 1
ATOM 796 O O . LYS A 1 100 ? -12.751 2.602 32.127 1.00 90.56 100 LYS A O 1
ATOM 801 N N . LEU A 1 101 ? -12.778 2.007 29.963 1.00 91.19 101 LEU A N 1
ATOM 802 C CA . LEU A 1 101 ? -11.869 0.873 30.092 1.00 91.19 101 LEU A CA 1
ATOM 803 C C . LEU A 1 101 ? -10.408 1.331 30.048 1.00 91.19 101 LEU A C 1
ATOM 805 O O . LEU A 1 101 ? -10.059 2.306 29.391 1.00 91.19 101 LEU A O 1
ATOM 809 N N . SER A 1 102 ? -9.544 0.567 30.710 1.00 92.69 102 SER A N 1
ATOM 810 C CA . SER A 1 102 ? -8.098 0.581 30.498 1.00 92.69 102 SER A CA 1
ATOM 811 C C . SER A 1 102 ? -7.677 -0.737 29.858 1.00 92.69 102 SER A C 1
ATOM 813 O O . SER A 1 102 ? -8.423 -1.721 29.873 1.00 92.69 102 SER A O 1
ATOM 815 N N . GLU A 1 103 ? -6.468 -0.807 29.310 1.00 91.75 103 GLU A N 1
ATOM 816 C CA . GLU A 1 103 ? -5.964 -2.036 28.690 1.00 91.75 103 GLU A CA 1
ATOM 817 C C . GLU A 1 103 ? -5.913 -3.189 29.699 1.00 91.75 103 GLU A C 1
ATOM 819 O O . GLU A 1 103 ? -6.174 -4.339 29.350 1.00 91.75 103 GLU A O 1
ATOM 824 N N . ILE A 1 104 ? -5.659 -2.877 30.973 1.00 91.25 104 ILE A N 1
ATOM 825 C CA . ILE A 1 104 ? -5.625 -3.850 32.070 1.00 91.25 104 ILE A CA 1
ATOM 826 C C . ILE A 1 104 ? -7.025 -4.390 32.370 1.00 91.25 104 ILE A C 1
ATOM 828 O O . ILE A 1 104 ? -7.197 -5.604 32.510 1.00 91.25 104 ILE A O 1
ATOM 832 N N . THR A 1 105 ? -8.031 -3.516 32.497 1.00 92.19 105 THR A N 1
ATOM 833 C CA . THR A 1 105 ? -9.405 -3.970 32.767 1.00 92.19 105 THR A CA 1
ATOM 834 C C . THR A 1 105 ? -9.983 -4.720 31.575 1.00 92.19 105 THR A C 1
ATOM 836 O O . THR A 1 105 ? -10.673 -5.717 31.782 1.00 92.19 105 THR A O 1
ATOM 839 N N . CYS A 1 106 ? -9.625 -4.326 30.351 1.00 92.38 106 CYS A N 1
ATOM 840 C CA . CYS A 1 106 ? -9.996 -5.039 29.137 1.00 92.38 106 CYS A CA 1
ATOM 841 C C . CYS A 1 106 ? -9.387 -6.448 29.082 1.00 92.38 106 CYS A C 1
ATOM 843 O O . CYS A 1 106 ? -10.128 -7.424 28.973 1.00 92.38 106 CYS A O 1
ATOM 845 N N . ALA A 1 107 ? -8.067 -6.577 29.270 1.00 93.06 107 ALA A N 1
ATOM 846 C CA . ALA A 1 107 ? -7.388 -7.876 29.286 1.00 93.06 107 ALA A CA 1
ATOM 847 C C . ALA A 1 107 ? -8.002 -8.819 30.323 1.00 93.06 107 ALA A C 1
ATOM 849 O O . ALA A 1 107 ? -8.342 -9.958 30.011 1.00 93.06 107 ALA A O 1
ATOM 850 N N . ARG A 1 108 ? -8.236 -8.319 31.542 1.00 91.62 108 ARG A N 1
ATOM 851 C CA . ARG A 1 108 ? -8.849 -9.106 32.615 1.00 91.62 108 ARG A CA 1
ATOM 852 C C . ARG A 1 108 ? -10.268 -9.558 32.269 1.00 91.62 108 ARG A C 1
ATOM 854 O O . ARG A 1 108 ? -10.591 -10.718 32.500 1.00 91.62 108 ARG A O 1
ATOM 861 N N . ALA A 1 109 ? -11.103 -8.674 31.721 1.00 90.69 109 ALA A N 1
ATOM 862 C CA . ALA A 1 109 ? -12.476 -9.005 31.330 1.00 90.69 109 ALA A CA 1
ATOM 863 C C . ALA A 1 109 ? -12.528 -10.006 30.166 1.00 90.69 109 ALA A C 1
ATOM 865 O O . ALA A 1 109 ? -13.426 -10.842 30.098 1.00 90.69 109 ALA A O 1
ATOM 866 N N . MET A 1 110 ? -11.543 -9.954 29.272 1.00 91.69 110 MET A N 1
ATOM 867 C CA . MET A 1 110 ? -11.357 -10.936 28.211 1.00 91.69 110 MET A CA 1
ATOM 868 C C . MET A 1 110 ? -10.658 -12.210 28.709 1.00 91.69 110 MET A C 1
ATOM 870 O O . MET A 1 110 ? -10.490 -13.137 27.936 1.00 91.69 110 MET A O 1
ATOM 874 N N . GLY A 1 111 ? -10.233 -12.320 29.969 1.00 88.31 111 GLY A N 1
ATOM 875 C CA . GLY A 1 111 ? -9.476 -13.488 30.441 1.00 88.31 111 GLY A CA 1
ATOM 876 C C . GLY A 1 111 ? -8.115 -13.660 29.750 1.00 88.31 111 GLY A C 1
ATOM 877 O O . GLY A 1 111 ? -7.618 -14.777 29.645 1.00 88.31 111 GLY A O 1
ATOM 878 N N . GLU A 1 112 ? -7.536 -12.570 29.246 1.00 84.44 112 GLU A N 1
ATOM 879 C CA . GLU A 1 112 ? -6.174 -12.519 28.7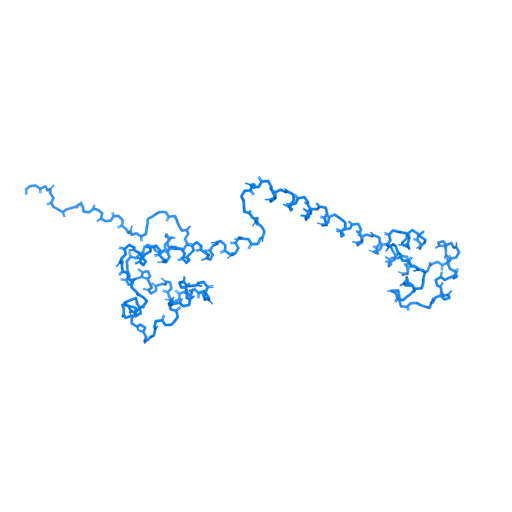19 1.00 84.44 112 GLU A CA 1
ATOM 880 C C . GLU A 1 112 ? -5.178 -12.293 29.861 1.00 84.44 112 GLU A C 1
ATOM 882 O O . GLU A 1 112 ? -5.417 -11.508 30.783 1.00 84.44 112 GLU A O 1
ATOM 887 N N . SER A 1 113 ? -4.027 -12.961 29.798 1.00 79.00 113 SER A N 1
ATOM 888 C CA . SER A 1 113 ? -2.996 -12.879 30.841 1.00 79.00 113 SER A CA 1
ATOM 889 C C . SER A 1 113 ? -2.166 -11.591 30.781 1.00 79.00 113 SER A C 1
ATOM 891 O O . SER A 1 113 ? -1.531 -11.226 31.771 1.00 79.00 113 SER A O 1
ATOM 893 N N . ASN A 1 114 ? -2.165 -10.888 29.643 1.00 82.75 114 ASN A N 1
ATOM 894 C CA . ASN A 1 114 ? -1.375 -9.679 29.427 1.00 82.75 114 ASN A CA 1
ATOM 895 C C . ASN A 1 114 ? -2.128 -8.650 28.565 1.00 82.75 114 ASN A C 1
ATOM 897 O O . ASN A 1 114 ? -2.750 -8.988 27.562 1.00 82.75 114 ASN A O 1
ATOM 901 N N . TYR A 1 115 ? -2.004 -7.373 28.929 1.00 89.75 115 TYR A N 1
ATOM 902 C CA . TYR A 1 115 ? -2.574 -6.236 28.209 1.00 89.75 115 TYR A CA 1
ATOM 903 C C . TYR A 1 115 ? -1.690 -5.715 27.062 1.00 89.75 115 TYR A C 1
ATOM 905 O O . TYR A 1 115 ? -2.122 -4.848 26.308 1.00 89.75 115 TYR A O 1
ATOM 913 N N . ALA A 1 116 ? -0.466 -6.230 26.894 1.00 91.06 116 ALA A N 1
ATOM 914 C CA . ALA A 1 116 ? 0.476 -5.765 25.873 1.00 91.06 116 ALA A CA 1
ATOM 915 C C . ALA A 1 116 ? -0.095 -5.837 24.447 1.00 91.06 116 ALA A C 1
ATOM 917 O O . ALA A 1 116 ? 0.041 -4.875 23.693 1.00 91.06 116 ALA A O 1
ATOM 918 N N . LYS A 1 117 ? -0.790 -6.934 24.103 1.00 89.19 117 LYS A N 1
ATOM 919 C CA . LYS A 1 117 ? -1.482 -7.086 22.810 1.00 89.19 117 LYS A CA 1
ATOM 920 C C . LYS A 1 117 ? -2.498 -5.959 22.595 1.00 89.19 117 LYS A C 1
ATOM 922 O O . LYS A 1 117 ? -2.520 -5.332 21.544 1.00 89.19 117 LYS A O 1
ATOM 927 N N . ILE A 1 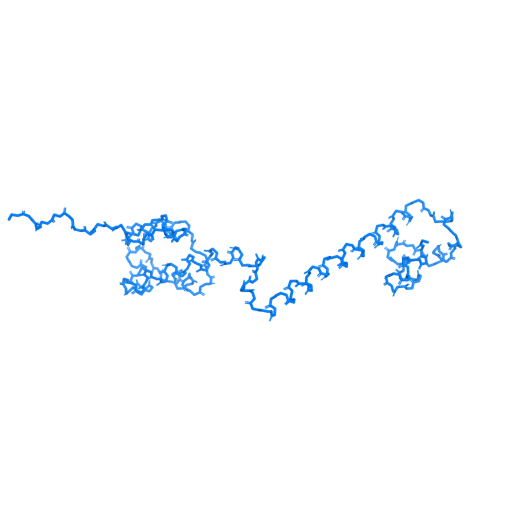118 ? -3.282 -5.650 23.626 1.00 91.62 118 ILE A N 1
ATOM 928 C CA . ILE A 1 118 ? -4.302 -4.594 23.599 1.00 91.62 118 ILE A CA 1
ATOM 929 C C . ILE A 1 118 ? -3.648 -3.227 23.412 1.00 91.62 118 ILE A C 1
ATOM 931 O O . ILE A 1 118 ? -4.033 -2.482 22.519 1.00 91.62 118 ILE A O 1
ATOM 935 N N . ASN A 1 119 ? -2.611 -2.916 24.190 1.00 90.06 119 ASN A N 1
ATOM 936 C CA . ASN A 1 119 ? -1.899 -1.647 24.070 1.00 90.06 119 ASN A CA 1
ATOM 937 C C . ASN A 1 119 ? -1.274 -1.463 22.676 1.00 90.06 119 ASN A C 1
ATOM 939 O O . ASN A 1 119 ? -1.313 -0.364 22.124 1.00 90.06 119 ASN A O 1
ATOM 943 N N . GLN A 1 120 ? -0.738 -2.526 22.071 1.00 88.75 120 GLN A N 1
ATOM 944 C CA . GLN A 1 120 ? -0.228 -2.472 20.700 1.00 88.75 120 GLN A CA 1
ATOM 945 C C . GLN A 1 120 ? -1.341 -2.212 19.676 1.00 88.75 120 GLN A C 1
ATOM 947 O O . GLN A 1 120 ? -1.123 -1.426 18.756 1.00 88.75 120 GLN A O 1
ATOM 952 N N . ILE A 1 121 ? -2.525 -2.808 19.853 1.00 89.69 121 ILE A N 1
ATOM 953 C CA . ILE A 1 121 ? -3.696 -2.567 18.997 1.00 89.69 121 ILE A CA 1
ATOM 954 C C . ILE A 1 121 ? -4.165 -1.111 19.106 1.00 89.69 121 ILE A C 1
ATOM 956 O O . ILE A 1 121 ? -4.275 -0.432 18.090 1.00 89.69 121 ILE A O 1
ATOM 960 N N . LEU A 1 122 ? -4.377 -0.593 20.321 1.00 87.12 122 LEU A N 1
ATOM 961 C CA . LEU A 1 122 ? -4.884 0.775 20.519 1.00 87.12 122 LEU A CA 1
ATOM 962 C C . LEU A 1 122 ? -3.924 1.853 19.996 1.00 87.12 122 LEU A C 1
ATOM 964 O O . LEU A 1 122 ? -4.363 2.927 19.593 1.00 87.12 122 LEU A O 1
ATOM 968 N N . ASN A 1 123 ? -2.620 1.557 19.981 1.00 86.88 123 ASN A N 1
ATOM 969 C CA . ASN A 1 123 ? -1.576 2.445 19.471 1.00 86.88 123 ASN A CA 1
ATOM 970 C C . ASN A 1 123 ? -1.217 2.191 17.996 1.00 86.88 123 ASN A C 1
ATOM 972 O O . ASN A 1 123 ? -0.144 2.612 17.564 1.00 86.88 123 ASN A O 1
ATOM 976 N N . PHE A 1 124 ? -2.070 1.500 17.229 1.00 83.62 124 PHE A N 1
ATOM 977 C CA . PHE A 1 124 ? -1.878 1.242 15.792 1.00 83.62 124 PHE A CA 1
ATOM 978 C C . PHE A 1 124 ? -0.569 0.499 15.454 1.00 83.62 124 PHE A C 1
ATOM 980 O O . PHE A 1 124 ? -0.044 0.596 14.347 1.00 83.62 124 PHE A O 1
ATOM 987 N N . LYS A 1 125 ? -0.013 -0.253 16.414 1.00 83.44 125 LYS A N 1
ATOM 988 C CA . LYS A 1 125 ? 1.210 -1.059 16.239 1.00 83.44 125 LYS A CA 1
ATOM 989 C C . LYS A 1 125 ? 0.912 -2.511 15.871 1.00 83.44 125 LYS A C 1
ATOM 991 O O . LYS A 1 125 ? 1.827 -3.233 15.485 1.00 83.44 125 LYS A O 1
ATOM 996 N N . MET A 1 126 ? -0.335 -2.953 16.030 1.00 85.31 126 MET A N 1
ATOM 997 C CA . MET A 1 126 ? -0.761 -4.327 15.781 1.00 85.31 126 MET A CA 1
ATOM 998 C C . MET A 1 126 ? -2.205 -4.370 15.284 1.00 85.31 126 MET A C 1
ATOM 1000 O O . MET A 1 126 ? -3.062 -3.641 15.778 1.00 85.31 126 MET A O 1
ATOM 1004 N N . TYR A 1 127 ? -2.476 -5.274 14.344 1.00 86.12 127 TYR A N 1
ATOM 1005 C CA . TYR A 1 127 ? -3.837 -5.564 13.911 1.00 86.12 127 TYR A CA 1
ATOM 1006 C C . TYR A 1 127 ? -4.548 -6.469 14.921 1.00 86.12 127 TYR A C 1
ATOM 1008 O O . TYR A 1 127 ? -3.959 -7.462 15.356 1.00 86.12 127 TYR A O 1
ATOM 1016 N N . PRO A 1 128 ? -5.806 -6.165 15.285 1.00 89.69 128 PRO A N 1
ATOM 1017 C CA . PRO A 1 128 ? -6.621 -7.106 16.035 1.00 89.69 128 PRO A CA 1
ATOM 1018 C C . PRO A 1 128 ? -6.915 -8.330 15.157 1.00 89.69 128 PRO A C 1
ATOM 1020 O O . PRO A 1 128 ? -7.381 -8.193 14.026 1.00 89.69 128 PRO A O 1
ATOM 1023 N N . ASP A 1 129 ? -6.629 -9.524 15.673 1.00 90.62 129 ASP A N 1
ATOM 1024 C CA . ASP A 1 129 ? -7.007 -10.783 15.026 1.00 90.62 129 ASP A CA 1
ATOM 1025 C C . ASP A 1 129 ? -8.490 -11.113 15.264 1.00 90.62 129 ASP A C 1
ATOM 1027 O O . ASP A 1 129 ? -9.157 -10.509 16.108 1.00 90.62 129 ASP A O 1
ATOM 1031 N N . PHE A 1 130 ? -9.023 -12.066 14.493 1.00 90.44 130 PHE A N 1
ATOM 1032 C CA . PHE A 1 130 ? -10.434 -12.456 14.574 1.00 90.44 130 PHE A CA 1
ATOM 1033 C C . PHE A 1 130 ? -10.830 -12.936 15.976 1.00 90.44 130 PHE A C 1
ATOM 1035 O O . PHE A 1 130 ? -11.868 -12.514 16.482 1.00 90.44 130 PHE A O 1
ATOM 1042 N N . ASP A 1 13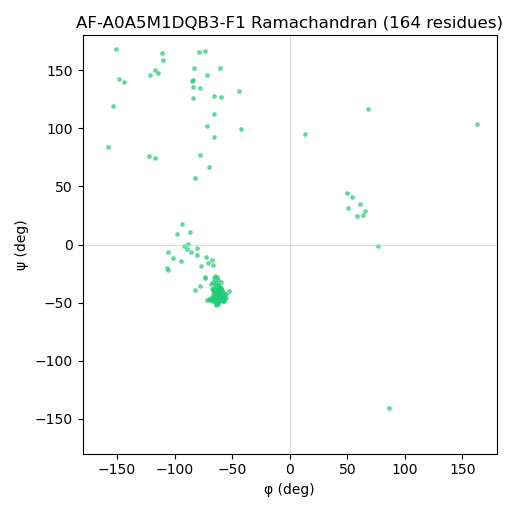1 ? -9.967 -13.714 16.636 1.00 91.50 131 ASP A N 1
ATOM 1043 C CA . ASP A 1 131 ? -10.194 -14.195 18.004 1.00 91.50 131 ASP A CA 1
ATOM 1044 C C . ASP A 1 131 ? -10.335 -13.033 18.996 1.00 91.50 131 ASP A C 1
ATOM 1046 O O . ASP A 1 131 ? -11.231 -13.033 19.845 1.00 91.50 131 ASP A O 1
ATOM 1050 N N . PHE A 1 132 ? -9.479 -12.008 18.887 1.00 92.94 132 PHE A N 1
ATOM 1051 C CA . PHE A 1 132 ? -9.603 -10.803 19.700 1.00 92.94 132 PHE A CA 1
ATOM 1052 C C . PHE A 1 132 ? -10.930 -10.092 19.436 1.00 92.94 132 PHE A C 1
ATOM 1054 O O . PHE A 1 132 ? -11.611 -9.729 20.393 1.00 92.94 132 PHE A O 1
ATOM 1061 N N . LEU A 1 133 ? -11.304 -9.892 18.169 1.00 93.81 133 LEU A N 1
ATOM 1062 C CA . LEU A 1 133 ? -12.519 -9.163 17.791 1.00 93.81 133 LEU A CA 1
ATOM 1063 C C . LEU A 1 133 ? -13.787 -9.860 18.289 1.00 93.81 133 LEU A C 1
ATOM 1065 O O . LEU A 1 133 ? -14.657 -9.208 18.871 1.00 93.81 133 LEU A O 1
ATOM 1069 N N . GLU A 1 134 ? -13.871 -11.177 18.117 1.00 92.25 134 GLU A N 1
ATOM 1070 C CA . GLU A 1 134 ? -15.012 -11.974 18.561 1.00 92.25 134 GLU A CA 1
ATOM 1071 C C . GLU A 1 134 ? -15.140 -11.934 20.085 1.00 92.25 134 GLU A C 1
ATOM 1073 O O . GLU A 1 134 ? -16.195 -11.600 20.631 1.00 92.25 134 GLU A O 1
ATOM 1078 N N . LYS A 1 135 ? -14.034 -12.176 20.792 1.00 93.69 135 LYS A N 1
ATOM 1079 C CA . LYS A 1 135 ? -13.998 -12.156 22.254 1.00 93.69 135 LYS A CA 1
ATOM 1080 C C . LYS A 1 135 ? -14.310 -10.769 22.814 1.00 93.69 135 LYS A C 1
ATOM 1082 O O . LYS A 1 135 ? -15.096 -10.651 23.750 1.00 93.69 135 LYS A O 1
ATOM 1087 N N . PHE A 1 136 ? -13.751 -9.717 22.218 1.00 94.31 136 PHE A N 1
ATOM 1088 C CA . PHE A 1 136 ? -14.004 -8.329 22.602 1.00 94.31 136 PHE A CA 1
ATOM 1089 C C . PHE A 1 136 ? -15.489 -7.979 22.438 1.00 94.31 136 PHE A C 1
ATOM 1091 O O . PHE A 1 136 ? -16.116 -7.481 23.377 1.00 94.31 136 PHE A O 1
ATOM 1098 N N . ALA A 1 137 ? -16.085 -8.320 21.292 1.00 94.31 137 ALA A N 1
ATOM 1099 C CA . ALA A 1 137 ? -17.501 -8.077 21.043 1.00 94.31 137 ALA A CA 1
ATOM 1100 C C . ALA A 1 137 ? -18.411 -8.846 22.017 1.00 94.31 137 ALA A C 1
ATOM 1102 O O . ALA A 1 137 ? -19.351 -8.272 22.575 1.00 94.31 137 ALA A O 1
ATOM 1103 N N . LEU A 1 138 ? -18.109 -10.119 22.287 1.00 93.00 138 LEU A N 1
ATOM 1104 C CA . LEU A 1 138 ? -18.882 -10.966 23.201 1.00 93.00 138 LEU A CA 1
ATOM 1105 C C . LEU A 1 138 ? -18.802 -10.509 24.663 1.00 93.00 138 LEU A C 1
ATOM 1107 O O . LEU A 1 138 ? -19.829 -10.511 25.360 1.00 93.00 138 LEU A O 1
ATOM 1111 N N . THR A 1 139 ? -17.608 -10.125 25.126 1.00 93.88 139 THR A N 1
ATOM 1112 C CA . THR A 1 139 ? -17.355 -9.678 26.503 1.00 93.88 139 THR A CA 1
ATOM 1113 C C . THR A 1 139 ? -18.093 -8.379 26.803 1.00 93.88 139 THR A C 1
ATOM 1115 O O . THR A 1 139 ? -18.779 -8.288 27.820 1.00 93.88 139 THR A O 1
ATOM 1118 N N . PHE A 1 140 ? -18.017 -7.397 25.904 1.00 92.12 140 PHE A N 1
ATOM 1119 C CA . PHE A 1 140 ? -18.587 -6.063 26.123 1.00 92.12 140 PHE A CA 1
ATOM 1120 C C . PHE A 1 140 ? -19.969 -5.863 25.487 1.00 92.12 140 PHE A C 1
ATOM 1122 O O . PHE A 1 140 ? -20.485 -4.749 25.481 1.00 92.12 140 PHE A O 1
ATOM 1129 N N . LYS A 1 141 ? -20.586 -6.940 24.976 1.00 92.31 141 LYS A N 1
ATOM 1130 C CA . LYS A 1 141 ? -21.914 -6.929 24.331 1.00 92.31 141 LYS A CA 1
ATOM 1131 C C . LYS A 1 141 ? -22.009 -5.909 23.189 1.00 92.31 141 LYS A C 1
ATOM 1133 O O . LYS A 1 141 ? -23.026 -5.236 23.022 1.00 92.31 141 LYS A O 1
ATOM 1138 N N . ILE A 1 142 ? -20.940 -5.822 22.402 1.00 93.19 142 ILE A N 1
ATOM 1139 C CA . ILE A 1 142 ? -20.827 -4.928 21.250 1.00 93.19 142 ILE A CA 1
ATOM 1140 C C . ILE A 1 142 ? -21.463 -5.614 20.043 1.00 93.19 142 ILE A C 1
ATOM 1142 O O . ILE A 1 142 ? -21.310 -6.818 19.827 1.00 93.19 142 ILE A O 1
ATOM 1146 N N . ASN A 1 143 ? -22.152 -4.836 19.222 1.00 93.06 143 ASN A N 1
ATOM 1147 C CA . ASN A 1 143 ? -22.619 -5.275 17.924 1.00 93.06 143 ASN A CA 1
ATOM 1148 C C . ASN A 1 143 ? -21.420 -5.546 16.997 1.00 93.06 143 ASN A C 1
ATOM 1150 O O . ASN A 1 143 ? -20.716 -4.626 16.577 1.00 93.06 143 ASN A O 1
ATOM 1154 N N . HIS A 1 144 ? -21.215 -6.818 16.652 1.00 91.19 144 HIS A N 1
ATOM 1155 C CA . HIS A 1 144 ? -20.106 -7.254 15.805 1.00 91.19 144 HIS A CA 1
ATOM 1156 C C . HIS A 1 144 ? -20.146 -6.630 14.400 1.00 91.19 144 HIS A C 1
ATOM 1158 O O . HIS A 1 144 ? -19.108 -6.281 13.845 1.00 91.19 144 HIS A O 1
ATOM 1164 N N . HIS A 1 145 ? -21.340 -6.430 13.833 1.00 91.12 145 HIS A N 1
ATOM 1165 C CA . HIS A 1 145 ? -21.490 -5.795 12.525 1.00 91.12 145 HIS A CA 1
ATOM 1166 C C . HIS A 1 145 ? -21.032 -4.333 12.561 1.00 91.12 145 HIS A C 1
ATOM 1168 O O . HIS A 1 145 ? -20.233 -3.929 11.717 1.00 91.12 145 HIS A O 1
ATOM 1174 N N . TRP A 1 146 ? -21.447 -3.576 13.582 1.00 94.25 146 TRP A N 1
ATOM 1175 C CA . TRP A 1 146 ? -20.986 -2.199 13.784 1.00 94.25 146 TRP A CA 1
ATOM 1176 C C . TRP A 1 146 ? -19.475 -2.133 14.024 1.00 94.25 146 TRP A C 1
ATOM 1178 O O . TRP A 1 146 ? -18.798 -1.269 13.474 1.00 94.25 146 TRP A O 1
ATOM 1188 N N . LEU A 1 147 ? -18.916 -3.063 14.803 1.00 93.00 147 LEU A N 1
ATOM 1189 C CA . LEU A 1 147 ? -17.480 -3.078 15.089 1.00 93.00 147 LEU A CA 1
ATOM 1190 C C . LEU A 1 147 ? -16.648 -3.224 13.807 1.00 93.00 147 LEU A C 1
ATOM 1192 O O . LEU A 1 147 ? -15.628 -2.551 13.657 1.00 93.00 147 LEU A O 1
ATOM 1196 N N . LEU A 1 148 ? -17.089 -4.063 12.868 1.00 90.62 148 LEU A N 1
ATOM 1197 C CA . LEU A 1 148 ? -16.366 -4.307 11.621 1.00 90.62 148 LEU A CA 1
ATOM 1198 C C . LEU A 1 148 ? -16.620 -3.246 10.547 1.00 90.62 148 LEU A C 1
ATOM 1200 O O . LEU A 1 148 ? -15.684 -2.864 9.854 1.00 90.62 148 LEU A O 1
ATOM 1204 N N . THR A 1 149 ? -17.856 -2.765 10.416 1.00 89.31 149 THR A N 1
ATOM 1205 C CA . THR A 1 149 ? -18.275 -1.914 9.284 1.00 89.31 149 THR A CA 1
ATOM 1206 C C . THR A 1 149 ? -18.454 -0.442 9.652 1.00 89.31 149 THR A C 1
ATOM 1208 O O . THR A 1 149 ? -18.404 0.424 8.789 1.00 89.31 149 THR A O 1
ATOM 1211 N N . GLY A 1 150 ? -18.660 -0.139 10.935 1.00 88.12 150 GLY A N 1
ATOM 1212 C CA . GLY A 1 150 ? -19.093 1.175 11.412 1.00 88.12 150 GLY A CA 1
ATOM 1213 C C . GLY A 1 150 ? -20.579 1.470 11.200 1.00 88.12 150 GLY A C 1
ATOM 1214 O O . GLY A 1 150 ? -21.043 2.526 11.627 1.00 88.12 150 GLY A O 1
ATOM 1215 N N . GLU A 1 151 ? -21.344 0.562 10.591 1.00 88.62 151 GLU A N 1
ATOM 1216 C CA . GLU A 1 151 ? -22.764 0.766 10.312 1.00 88.62 151 GLU A CA 1
ATOM 1217 C C . GLU A 1 151 ? -23.647 0.408 11.520 1.00 88.62 151 GLU A C 1
ATOM 1219 O O . GLU A 1 151 ? -23.469 -0.618 12.182 1.00 88.62 151 GLU A O 1
ATOM 1224 N N . GLY A 1 152 ? -24.633 1.260 11.816 1.00 88.00 152 GLY A N 1
ATOM 1225 C CA . GLY A 1 152 ? -25.569 1.068 12.928 1.00 88.00 152 GLY A CA 1
ATOM 1226 C C . GLY A 1 152 ? -25.058 1.622 14.261 1.00 88.00 152 GLY A C 1
ATOM 1227 O O . GLY A 1 152 ? -24.484 2.708 14.308 1.00 88.00 152 GLY A O 1
ATOM 1228 N N . SER A 1 153 ? -25.304 0.901 15.360 1.00 87.69 153 SER A N 1
ATOM 1229 C CA . SER A 1 153 ? -24.930 1.316 16.719 1.00 87.69 153 SER A CA 1
ATOM 1230 C C . SER A 1 153 ? -23.995 0.310 17.406 1.00 87.69 153 SER A C 1
ATOM 1232 O O . SER A 1 153 ? -24.164 -0.900 17.214 1.00 87.69 153 SER A O 1
ATOM 1234 N N . PRO A 1 154 ? -23.054 0.781 18.255 1.00 88.69 154 PRO A N 1
ATOM 1235 C CA . PRO A 1 154 ? -22.095 -0.072 18.966 1.00 88.69 154 PRO A CA 1
ATOM 1236 C C . PRO A 1 154 ? -22.751 -1.048 19.930 1.00 88.69 154 PRO A C 1
ATOM 1238 O O . PRO A 1 154 ? -22.294 -2.176 20.082 1.00 88.69 154 PRO A O 1
ATOM 1241 N N . PHE A 1 155 ? -23.843 -0.633 20.556 1.00 87.88 155 PHE A N 1
ATOM 1242 C CA . PHE A 1 155 ? -24.610 -1.455 21.476 1.00 87.88 155 PHE A CA 1
ATOM 1243 C C . PHE A 1 155 ? -25.985 -1.721 20.872 1.00 87.88 155 PHE A C 1
ATOM 1245 O O . PHE A 1 155 ? -26.535 -0.885 20.146 1.00 87.88 155 PHE A O 1
ATOM 1252 N N . ALA A 1 156 ? -26.546 -2.896 21.157 1.00 73.56 156 ALA A N 1
ATOM 1253 C CA . ALA A 1 156 ? -27.941 -3.157 20.837 1.00 73.56 156 ALA A CA 1
ATOM 1254 C C . ALA A 1 156 ? -28.809 -2.130 21.579 1.00 73.56 156 ALA A C 1
ATOM 1256 O O . ALA A 1 156 ? -28.690 -1.988 22.797 1.00 73.56 156 ALA A O 1
ATOM 1257 N N . ASN A 1 157 ? -29.684 -1.426 20.853 1.00 60.44 157 ASN A N 1
ATOM 1258 C CA . ASN A 1 157 ? -30.682 -0.523 21.426 1.00 60.44 157 ASN A CA 1
ATOM 1259 C C . ASN A 1 157 ? -31.763 -1.325 22.166 1.00 60.44 157 ASN A C 1
ATOM 1261 O O . ASN A 1 157 ? -32.932 -1.319 21.795 1.00 60.44 157 ASN A O 1
ATOM 1265 N N . ASN A 1 158 ? -31.396 -1.979 23.262 1.00 52.16 158 ASN A N 1
ATOM 1266 C CA . ASN A 1 158 ? -32.356 -2.389 24.273 1.00 52.16 158 ASN A CA 1
ATOM 1267 C C . ASN A 1 158 ? -32.615 -1.186 25.189 1.00 52.16 158 ASN A C 1
ATOM 1269 O O . ASN A 1 158 ? -32.409 -1.247 26.399 1.00 52.16 158 ASN A O 1
ATOM 1273 N N . PHE A 1 159 ? -33.064 -0.070 24.603 1.00 46.94 159 PHE A N 1
ATOM 1274 C CA . PHE A 1 159 ? -33.752 0.962 25.368 1.00 46.94 159 PHE A CA 1
ATOM 1275 C C . PHE A 1 159 ? -35.068 0.343 25.848 1.00 46.94 159 PHE A C 1
ATOM 1277 O O . PHE A 1 159 ? -36.047 0.274 25.111 1.00 46.94 159 PHE A O 1
ATOM 1284 N N . ILE A 1 160 ? -35.013 -0.213 27.059 1.00 51.56 160 ILE A N 1
ATOM 1285 C CA . ILE A 1 160 ? -36.093 -0.458 28.020 1.00 51.56 160 ILE A CA 1
ATOM 1286 C C . ILE A 1 160 ? -37.504 -0.295 27.419 1.00 51.56 160 ILE A C 1
ATOM 1288 O O . ILE A 1 160 ? -38.078 0.792 27.421 1.00 51.56 160 ILE A O 1
ATOM 1292 N N . LYS A 1 161 ? -38.109 -1.400 26.977 1.00 45.97 161 LYS A N 1
ATOM 1293 C CA . LYS A 1 161 ? -39.572 -1.533 26.873 1.00 45.97 161 LYS A CA 1
ATOM 1294 C C . LYS A 1 161 ? -40.047 -2.652 27.801 1.00 45.97 161 LYS A C 1
ATOM 1296 O O . LYS A 1 161 ? -40.361 -3.735 27.334 1.00 45.97 161 LYS A O 1
ATOM 1301 N N . SER A 1 162 ? -40.050 -2.358 29.105 1.00 45.78 162 SER A N 1
ATOM 1302 C CA . SER A 1 162 ? -40.770 -3.039 30.211 1.00 45.78 162 SER A CA 1
ATOM 1303 C C . SER A 1 162 ? -40.087 -2.584 31.517 1.00 45.78 162 SER A C 1
ATOM 1305 O O . SER A 1 162 ? -38.944 -2.961 31.746 1.00 45.78 162 SER A O 1
ATOM 1307 N N . ASN A 1 163 ? -40.590 -1.684 32.367 1.00 41.56 163 ASN A N 1
ATOM 1308 C CA . ASN A 1 163 ? -41.912 -1.620 32.987 1.00 41.56 163 ASN A CA 1
ATOM 1309 C C . ASN A 1 163 ? -42.242 -0.178 33.434 1.00 41.56 163 ASN A C 1
ATOM 1311 O O . ASN A 1 163 ? -42.088 0.170 34.600 1.00 41.56 163 ASN A O 1
ATOM 1315 N N . PHE A 1 164 ? -42.738 0.653 32.522 1.00 45.12 164 PHE A N 1
ATOM 1316 C CA . PHE A 1 164 ? -43.658 1.731 32.894 1.00 45.12 164 PHE A CA 1
ATOM 1317 C C . PHE A 1 164 ? -44.929 1.520 32.086 1.00 45.12 164 PHE A C 1
ATOM 1319 O O . PHE A 1 164 ? -45.131 2.143 31.052 1.00 45.12 164 PHE A O 1
ATOM 1326 N N . ASN A 1 165 ? -45.719 0.541 32.512 1.00 44.53 165 ASN A N 1
ATOM 1327 C CA . ASN A 1 165 ? -47.150 0.491 32.267 1.00 44.53 165 ASN A CA 1
ATOM 1328 C C . ASN A 1 165 ? -47.775 -0.326 33.402 1.00 44.53 165 ASN A C 1
ATOM 1330 O O . ASN A 1 165 ? -47.445 -1.504 33.547 1.00 44.53 165 ASN A O 1
ATOM 1334 N N . SER A 1 166 ? -48.669 0.363 34.124 1.00 40.12 166 SER A N 1
ATOM 1335 C CA . SER A 1 166 ? -49.490 -0.035 35.282 1.00 40.12 166 SER A CA 1
ATOM 1336 C C . SER A 1 166 ? -48.866 0.204 36.652 1.00 40.12 166 SER A C 1
ATOM 1338 O O . SER A 1 166 ? -48.062 -0.629 37.115 1.00 40.12 166 SER A O 1
#

InterPro domains:
  IPR001387 Cro/C1-type, helix-turn-helix domain [cd00093] (1-37)
  IPR010982 Lambda repressor-like, DNA-binding domain superfamily [G3DSA:1.10.260.40] (3-56)

Foldseek 3Di:
DVVCLCVLVVHDLCVVCVVVVHHSVLSVPPPDPVSQDPVNVVVSVVSVVVSVVVVVVVVVVVVVVVVVVVPPDDDPPPCPVVVLLVVLLVLVVVLCVVVVHDLVNQCVLLVHPDSPQVVCSNVVNDGDDPSNLVSSCVSSVFDSCCSNPVPDDRHPPPPDPDDDDD